Protein AF-A0A529ZW25-F1 (afdb_monomer)

pLDDT: mean 96.36, std 4.33, range [69.44, 98.81]

Nearest PDB structures (foldseek):
  6de6-assembly1_B  TM=9.828E-01  e=8.027E-06  Rhizobium sp. 4-9

Sequence (63 aa):
LKARENEWAGNGIRSIKVIGDAEAPGPIAWATYAGHRFARELDEPDIGDALPFRREVTALAAE

Structure (mmCIF, N/CA/C/O backbone):
data_AF-A0A529ZW25-F1
#
_entry.id   AF-A0A529ZW25-F1
#
loop_
_atom_site.group_PDB
_atom_site.id
_atom_site.type_symbol
_atom_site.label_atom_id
_atom_site.label_alt_id
_atom_site.label_comp_id
_atom_site.label_asym_id
_atom_site.label_entity_id
_atom_site.label_seq_id
_atom_site.pdbx_PDB_ins_code
_atom_site.Cartn_x
_atom_site.Cartn_y
_atom_site.Cartn_z
_atom_site.occupancy
_atom_site.B_iso_or_equiv
_atom_site.auth_seq_id
_atom_site.auth_comp_id
_atom_site.auth_asym_id
_atom_site.auth_atom_id
_atom_site.pdbx_PDB_model_num
A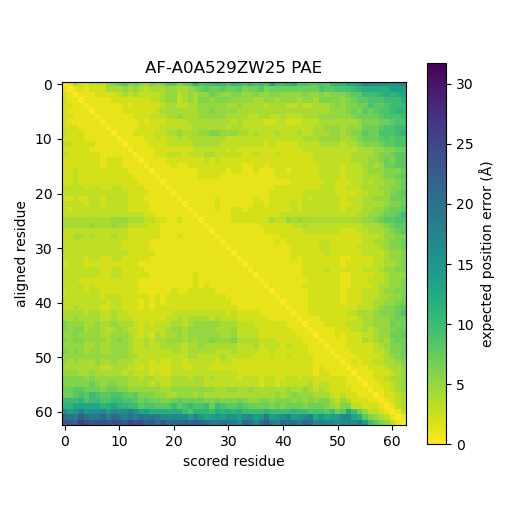TOM 1 N N . LEU A 1 1 ? -5.003 -1.112 18.953 1.00 83.12 1 LEU A N 1
ATOM 2 C CA . LEU A 1 1 ? -5.728 -1.689 17.797 1.00 83.12 1 LEU A CA 1
ATOM 3 C C . LEU A 1 1 ? -5.587 -3.208 17.744 1.00 83.12 1 LEU A C 1
ATOM 5 O O . LEU A 1 1 ? -6.587 -3.873 17.957 1.00 83.12 1 LEU A O 1
ATOM 9 N N . LYS A 1 2 ? -4.371 -3.754 17.575 1.00 89.56 2 LYS A N 1
ATOM 10 C CA . LYS A 1 2 ? -4.126 -5.214 17.552 1.00 89.56 2 LYS A CA 1
ATOM 11 C C . LYS A 1 2 ? -4.617 -5.967 18.799 1.00 89.56 2 LYS A C 1
ATOM 13 O O . LYS A 1 2 ? -5.192 -7.031 18.681 1.00 89.56 2 LYS A O 1
ATOM 18 N N . ALA A 1 3 ? -4.512 -5.373 19.991 1.00 95.88 3 ALA A N 1
ATOM 19 C CA . ALA A 1 3 ? -5.049 -5.976 21.222 1.00 95.88 3 ALA A CA 1
ATOM 20 C C . ALA A 1 3 ? -6.573 -6.255 21.196 1.00 95.88 3 ALA A C 1
ATOM 22 O O . ALA A 1 3 ? -7.059 -7.007 22.030 1.00 95.88 3 ALA A O 1
ATOM 23 N N . ARG A 1 4 ? -7.319 -5.649 20.260 1.00 96.12 4 ARG A N 1
ATOM 24 C CA . ARG A 1 4 ? -8.769 -5.831 20.070 1.00 96.12 4 ARG A CA 1
ATOM 25 C C . ARG A 1 4 ? -9.103 -6.576 18.773 1.00 96.12 4 ARG A C 1
ATOM 27 O O . ARG A 1 4 ? -10.226 -6.490 18.295 1.00 96.12 4 ARG A O 1
ATOM 34 N N . GLU A 1 5 ? -8.135 -7.268 18.176 1.00 95.88 5 GLU A N 1
ATOM 35 C CA . GLU A 1 5 ? -8.302 -7.987 16.903 1.00 95.88 5 GLU A CA 1
ATOM 36 C C . GLU A 1 5 ? -9.443 -9.009 16.947 1.00 95.88 5 GLU A C 1
ATOM 38 O O . GLU A 1 5 ? -10.254 -9.074 16.026 1.00 95.88 5 GLU A O 1
ATOM 43 N N . ASN A 1 6 ? -9.605 -9.691 18.084 1.00 96.94 6 ASN A N 1
ATOM 44 C CA . ASN A 1 6 ? -10.699 -10.639 18.314 1.00 96.94 6 ASN A CA 1
ATOM 45 C C . ASN A 1 6 ? -12.104 -10.008 18.203 1.00 96.94 6 ASN A C 1
ATOM 47 O O . ASN A 1 6 ? -13.082 -10.727 18.019 1.00 96.94 6 ASN A O 1
ATOM 51 N N . GLU A 1 7 ? -12.232 -8.682 18.312 1.00 97.38 7 GLU A N 1
ATOM 52 C CA . GLU A 1 7 ? -13.515 -7.978 18.205 1.00 97.38 7 GLU A CA 1
ATOM 53 C C . GLU A 1 7 ? -13.852 -7.562 16.761 1.00 97.38 7 GLU A C 1
ATOM 55 O O . GLU A 1 7 ? -14.984 -7.168 16.485 1.00 97.38 7 GLU A O 1
ATOM 60 N N . TRP A 1 8 ? -12.901 -7.613 15.823 1.00 97.31 8 TRP A N 1
ATOM 61 C CA . TRP A 1 8 ? -13.055 -7.002 14.496 1.00 97.31 8 TRP A CA 1
ATOM 62 C C . TRP A 1 8 ? -14.159 -7.643 13.665 1.00 97.31 8 TRP A C 1
ATOM 64 O O . TRP A 1 8 ? -15.026 -6.933 13.152 1.00 97.31 8 TRP A O 1
ATOM 74 N N . ALA A 1 9 ? -14.173 -8.976 13.592 1.00 97.06 9 ALA A N 1
ATOM 75 C CA . ALA A 1 9 ? -15.179 -9.715 12.836 1.00 97.06 9 ALA A CA 1
ATOM 76 C C . ALA A 1 9 ? -16.598 -9.439 13.360 1.00 97.06 9 ALA A C 1
ATOM 78 O O . ALA A 1 9 ? -17.509 -9.191 12.572 1.00 97.06 9 ALA A O 1
ATOM 79 N N . GLY A 1 10 ? -16.771 -9.379 14.688 1.00 97.69 10 GLY A N 1
ATOM 80 C CA . GLY A 1 10 ? -18.050 -9.041 15.325 1.00 97.69 10 GLY A CA 1
ATOM 81 C C . GLY A 1 10 ? -18.534 -7.615 15.037 1.00 97.69 10 GLY A C 1
ATOM 82 O O . GLY A 1 10 ? -19.722 -7.338 15.164 1.00 97.69 10 GLY A O 1
ATOM 83 N N . ASN A 1 11 ? -17.636 -6.728 14.604 1.00 97.62 11 ASN A N 1
ATOM 84 C CA . ASN A 1 11 ? -17.932 -5.347 14.220 1.00 97.62 11 ASN A CA 1
ATOM 85 C C . ASN A 1 11 ? -17.867 -5.117 12.694 1.00 97.62 11 ASN A C 1
ATOM 87 O O . ASN A 1 11 ? -17.873 -3.972 12.245 1.00 97.62 11 ASN A O 1
ATOM 91 N N . GLY A 1 12 ? -17.788 -6.178 11.882 1.00 97.69 12 GLY A N 1
ATOM 92 C CA . GLY A 1 12 ? -17.792 -6.081 10.416 1.00 97.69 12 GLY A CA 1
ATOM 93 C C . GLY A 1 12 ? -16.489 -5.570 9.784 1.00 97.69 12 GLY A C 1
ATOM 94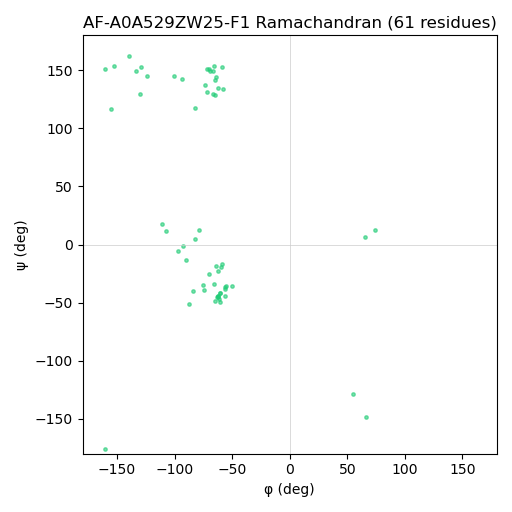 O O . GLY A 1 12 ? -16.466 -5.252 8.595 1.00 97.69 12 GLY A O 1
ATOM 95 N N . ILE A 1 13 ? -15.393 -5.498 10.543 1.00 97.00 13 ILE A N 1
ATOM 96 C CA . ILE A 1 13 ? -14.073 -5.106 10.033 1.00 97.00 13 ILE A CA 1
ATOM 97 C C . ILE A 1 13 ? -13.410 -6.330 9.387 1.00 97.00 13 ILE A C 1
ATOM 99 O O . ILE A 1 13 ? -13.117 -7.306 10.074 1.00 97.00 13 ILE A O 1
ATOM 103 N N . ARG A 1 14 ? -13.140 -6.273 8.074 1.00 95.38 14 ARG A N 1
ATOM 104 C CA . ARG A 1 14 ? -12.515 -7.384 7.324 1.00 95.38 14 ARG A CA 1
ATOM 105 C C . ARG A 1 14 ? -10.989 -7.409 7.413 1.00 95.38 14 ARG A C 1
ATOM 107 O O . ARG A 1 14 ? -10.397 -8.474 7.523 1.00 95.38 14 ARG A O 1
ATOM 114 N N . SER A 1 15 ? -10.350 -6.244 7.358 1.00 94.62 15 SER A N 1
ATOM 115 C CA . SER A 1 15 ? -8.891 -6.114 7.429 1.00 94.62 15 SER A CA 1
ATOM 116 C C . SER A 1 15 ? -8.494 -4.696 7.818 1.00 94.62 15 SER A C 1
ATOM 118 O O . SER A 1 15 ? -9.190 -3.746 7.457 1.00 94.62 15 SER A O 1
ATOM 120 N N . ILE A 1 16 ? -7.347 -4.540 8.480 1.00 95.50 16 ILE A N 1
ATOM 121 C CA . ILE A 1 16 ? -6.737 -3.237 8.765 1.00 95.50 16 ILE A CA 1
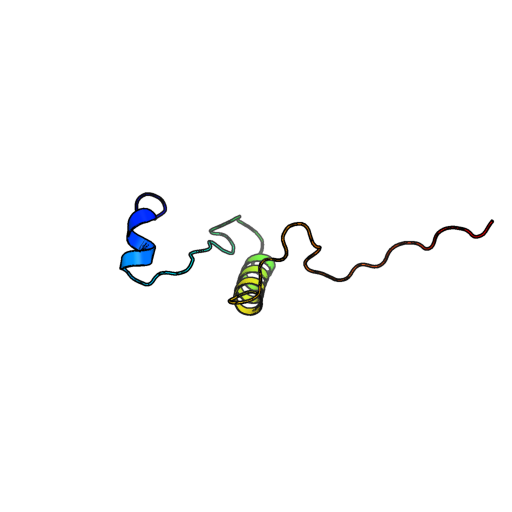ATOM 122 C C . ILE A 1 16 ? -5.265 -3.281 8.346 1.00 95.50 16 ILE A C 1
ATOM 124 O O . ILE A 1 16 ? -4.542 -4.192 8.746 1.00 95.50 16 ILE A O 1
ATOM 128 N N . LYS A 1 17 ? -4.816 -2.290 7.567 1.00 95.88 17 LYS A N 1
ATOM 129 C CA . LYS A 1 17 ? -3.412 -2.112 7.170 1.00 95.88 17 LYS A CA 1
ATOM 130 C C . LYS A 1 17 ? -2.919 -0.717 7.565 1.00 95.88 17 LYS A C 1
ATOM 132 O O . LYS A 1 17 ? -3.688 0.242 7.536 1.00 95.88 17 LYS A O 1
ATOM 137 N N . VAL A 1 18 ? -1.651 -0.622 7.957 1.00 97.56 18 VAL A N 1
ATOM 138 C CA . VAL A 1 18 ? -0.938 0.651 8.161 1.00 97.56 18 VAL A CA 1
ATOM 139 C C . VAL A 1 18 ? -0.220 0.980 6.851 1.00 97.56 18 VAL A C 1
ATOM 141 O O . VAL A 1 18 ? 0.242 0.056 6.195 1.00 97.56 18 VAL A O 1
ATOM 144 N N . ILE A 1 19 ? -0.161 2.254 6.455 1.00 98.56 19 ILE A N 1
ATOM 145 C CA . ILE A 1 19 ? 0.513 2.701 5.224 1.00 98.56 19 ILE A CA 1
ATOM 146 C C . ILE A 1 19 ? 1.285 4.005 5.454 1.00 98.56 19 ILE A C 1
ATOM 148 O O . ILE A 1 19 ? 0.993 4.753 6.392 1.00 98.56 19 ILE A O 1
ATOM 152 N N . GLY A 1 20 ? 2.213 4.312 4.547 1.00 98.69 20 GLY A N 1
ATOM 153 C CA . GLY A 1 20 ? 2.957 5.575 4.533 1.00 98.69 20 GLY A CA 1
ATOM 154 C C . GLY A 1 20 ? 3.876 5.726 5.744 1.00 98.69 20 GLY A C 1
ATOM 155 O O . GLY A 1 20 ? 4.366 4.736 6.281 1.00 98.69 20 GLY A O 1
ATOM 156 N N . ASP A 1 21 ? 4.084 6.959 6.210 1.00 98.69 21 ASP A N 1
ATOM 157 C CA . ASP A 1 21 ? 5.035 7.239 7.298 1.00 98.69 21 ASP A CA 1
ATOM 158 C C . ASP A 1 21 ? 4.677 6.562 8.631 1.00 98.69 21 ASP A C 1
ATOM 160 O O . ASP A 1 21 ? 5.550 6.336 9.466 1.00 98.69 21 ASP A O 1
ATOM 164 N N . ALA A 1 22 ? 3.400 6.211 8.831 1.00 98.00 22 ALA A N 1
ATOM 165 C CA . ALA A 1 22 ? 2.952 5.452 9.997 1.00 98.00 22 ALA A CA 1
ATOM 166 C C . ALA A 1 22 ? 3.431 3.989 9.975 1.00 98.00 22 ALA A C 1
ATOM 168 O O . ALA A 1 22 ? 3.530 3.365 11.031 1.00 98.00 22 ALA A O 1
ATOM 169 N N . GLU A 1 23 ? 3.696 3.437 8.788 1.00 98.06 23 GLU A N 1
ATOM 170 C CA . GLU A 1 23 ? 4.276 2.105 8.607 1.00 98.06 23 GLU A CA 1
ATOM 171 C C . GLU A 1 23 ? 5.806 2.181 8.633 1.00 98.06 23 GLU A C 1
ATOM 173 O O . GLU A 1 23 ? 6.451 1.462 9.397 1.00 98.06 23 GLU A O 1
ATOM 178 N N . ALA A 1 24 ? 6.376 3.078 7.825 1.00 98.31 24 ALA A N 1
ATOM 179 C CA . ALA A 1 24 ? 7.807 3.339 7.749 1.00 98.31 24 ALA A CA 1
ATOM 180 C C . ALA A 1 24 ? 8.053 4.774 7.230 1.00 98.31 24 ALA A C 1
ATOM 182 O O . ALA A 1 24 ? 7.698 5.060 6.084 1.00 98.31 24 ALA A O 1
ATOM 183 N N . PRO A 1 25 ? 8.662 5.677 8.027 1.00 98.62 25 PRO A N 1
ATOM 184 C CA . PRO A 1 25 ? 8.924 7.056 7.610 1.00 98.62 25 PRO A CA 1
ATOM 185 C C . PRO A 1 25 ? 9.777 7.166 6.340 1.00 98.62 25 PRO A C 1
ATOM 187 O O . PRO A 1 25 ? 10.836 6.540 6.241 1.00 98.62 25 PRO A O 1
ATOM 190 N N . GLY A 1 26 ? 9.363 8.015 5.396 1.00 97.75 26 GLY A N 1
ATOM 191 C CA . GLY A 1 26 ? 10.084 8.251 4.149 1.00 97.75 26 GLY A CA 1
ATOM 192 C C . GLY A 1 26 ? 9.714 9.564 3.444 1.00 97.75 26 GLY A C 1
ATOM 193 O O . GLY A 1 26 ? 8.960 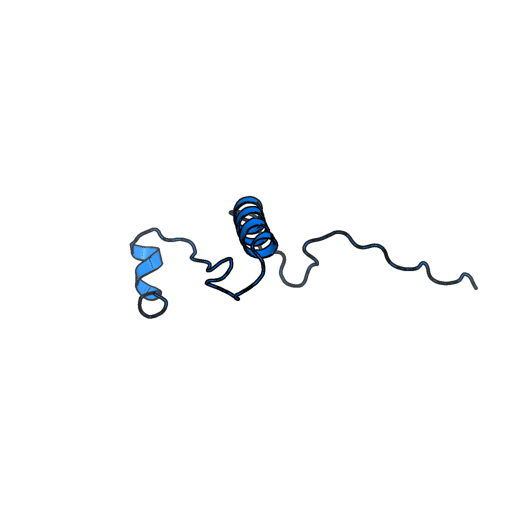10.385 3.958 1.00 97.75 26 GLY A O 1
ATOM 194 N N . PRO A 1 27 ? 10.278 9.821 2.251 1.00 98.75 27 PRO A N 1
ATOM 195 C CA . PRO A 1 27 ? 9.869 10.956 1.426 1.00 98.75 27 PRO A CA 1
ATOM 196 C C . PRO A 1 27 ? 8.377 10.915 1.061 1.00 98.75 27 PRO A C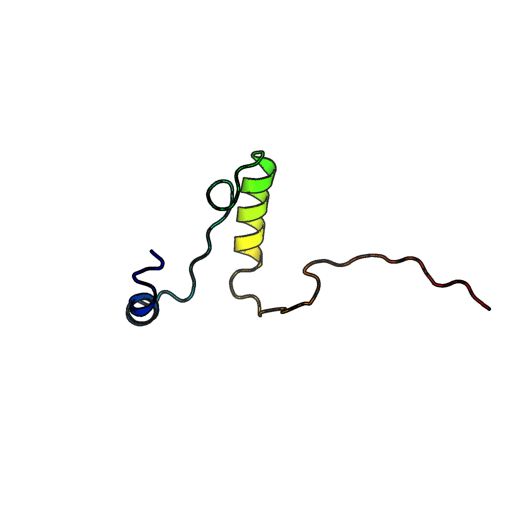 1
ATOM 198 O O . PRO A 1 27 ? 7.820 9.840 0.856 1.00 98.75 27 PRO A O 1
ATOM 201 N N . ILE A 1 28 ? 7.767 12.083 0.822 1.00 98.69 28 ILE A N 1
ATOM 202 C CA . ILE A 1 28 ? 6.340 12.223 0.447 1.00 98.69 28 ILE A CA 1
ATOM 203 C C . ILE A 1 28 ? 5.937 11.306 -0.725 1.00 98.69 28 ILE A C 1
ATOM 205 O O . ILE A 1 28 ? 4.832 10.767 -0.742 1.00 98.69 28 ILE A O 1
ATOM 209 N N . ALA A 1 29 ? 6.834 11.081 -1.693 1.00 98.69 29 ALA A N 1
ATOM 210 C CA . ALA A 1 29 ? 6.586 10.175 -2.817 1.00 98.69 29 ALA A CA 1
ATOM 211 C C . ALA A 1 29 ? 6.204 8.748 -2.371 1.00 98.69 29 ALA A C 1
ATOM 213 O O . ALA A 1 29 ? 5.344 8.125 -2.993 1.00 98.69 29 ALA A O 1
ATOM 214 N N . TRP A 1 30 ? 6.784 8.254 -1.275 1.00 98.69 30 TRP A N 1
ATOM 215 C CA . TRP A 1 30 ? 6.502 6.926 -0.732 1.00 98.69 30 TRP A CA 1
ATOM 216 C C . TRP A 1 30 ? 5.154 6.854 -0.026 1.00 98.69 30 TRP A C 1
ATOM 218 O O . TRP A 1 30 ? 4.435 5.876 -0.213 1.00 98.69 30 TRP A O 1
ATOM 228 N N . ALA A 1 31 ? 4.765 7.896 0.711 1.00 98.75 31 ALA A N 1
ATOM 229 C CA . ALA A 1 31 ? 3.436 7.967 1.313 1.00 98.75 31 ALA A CA 1
ATOM 230 C C . ALA A 1 31 ? 2.337 7.980 0.234 1.00 98.75 31 ALA A C 1
ATOM 232 O O . ALA A 1 31 ? 1.370 7.219 0.318 1.00 98.75 31 ALA A O 1
ATOM 233 N N . THR A 1 32 ? 2.525 8.772 -0.829 1.00 98.75 32 THR A N 1
ATOM 234 C CA . THR A 1 32 ? 1.609 8.802 -1.980 1.00 98.75 32 THR A CA 1
ATOM 235 C C . THR A 1 32 ? 1.548 7.447 -2.689 1.00 98.75 32 THR A C 1
ATOM 237 O O . THR A 1 32 ? 0.458 6.965 -3.002 1.00 98.75 32 THR A O 1
ATOM 240 N N . TYR A 1 33 ? 2.699 6.802 -2.913 1.00 98.69 33 TYR A N 1
ATOM 241 C CA . TYR A 1 33 ? 2.759 5.466 -3.507 1.00 98.69 33 TYR A CA 1
ATOM 242 C C . TYR A 1 33 ? 2.041 4.419 -2.645 1.00 98.69 33 TYR A C 1
ATOM 244 O O . TYR A 1 33 ? 1.231 3.660 -3.172 1.00 98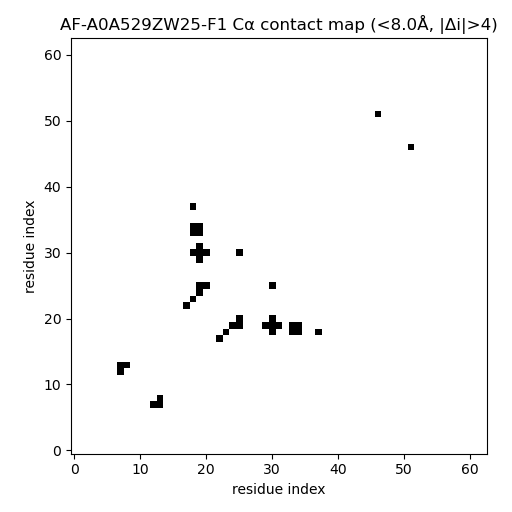.69 33 TYR A O 1
ATOM 252 N N . ALA A 1 34 ? 2.278 4.402 -1.329 1.00 98.75 34 ALA A N 1
ATOM 253 C CA . ALA A 1 34 ? 1.654 3.458 -0.403 1.00 98.75 34 ALA A CA 1
ATOM 254 C C . ALA A 1 34 ? 0.122 3.589 -0.395 1.00 98.75 34 ALA A C 1
ATOM 256 O O . ALA A 1 34 ? -0.583 2.582 -0.454 1.00 98.75 34 ALA A O 1
ATOM 257 N N . GLY A 1 35 ? -0.397 4.823 -0.411 1.00 98.69 35 GLY A N 1
ATOM 258 C CA . GLY A 1 35 ? -1.832 5.078 -0.550 1.00 98.69 35 GLY A CA 1
ATOM 259 C C . GLY A 1 35 ? -2.400 4.589 -1.884 1.00 98.69 35 GLY A C 1
ATOM 260 O O . GLY A 1 35 ? -3.434 3.921 -1.904 1.00 98.69 35 GLY A O 1
ATOM 261 N N . HIS A 1 36 ? -1.707 4.860 -2.996 1.00 98.81 36 HIS A N 1
ATOM 262 C CA . HIS A 1 36 ? -2.134 4.379 -4.313 1.00 98.81 36 HIS A CA 1
ATOM 263 C C . HIS A 1 36 ? -2.147 2.850 -4.384 1.00 98.81 36 HIS A C 1
ATOM 265 O O . HIS A 1 36 ? -3.113 2.261 -4.861 1.00 98.81 36 HIS A O 1
ATOM 271 N N . ARG A 1 37 ? -1.090 2.205 -3.883 1.00 98.44 37 ARG A N 1
ATOM 272 C CA . ARG A 1 37 ? -0.961 0.749 -3.845 1.00 98.44 37 ARG A CA 1
ATOM 273 C C . ARG A 1 37 ? -2.073 0.108 -3.018 1.00 98.44 37 ARG A C 1
ATOM 275 O O . ARG A 1 37 ? -2.744 -0.782 -3.523 1.00 98.44 37 ARG A O 1
ATOM 282 N N . PHE A 1 38 ? -2.325 0.601 -1.803 1.00 98.25 38 PHE A N 1
ATOM 283 C CA . PHE A 1 38 ? -3.402 0.088 -0.952 1.00 98.25 38 PHE A CA 1
ATOM 284 C C . PHE A 1 38 ? -4.768 0.148 -1.644 1.00 98.25 38 PHE A C 1
ATOM 286 O O . PHE A 1 38 ? -5.509 -0.826 -1.608 1.00 98.25 38 PHE A O 1
ATOM 293 N N . ALA A 1 39 ? -5.085 1.261 -2.312 1.00 98.38 39 ALA A N 1
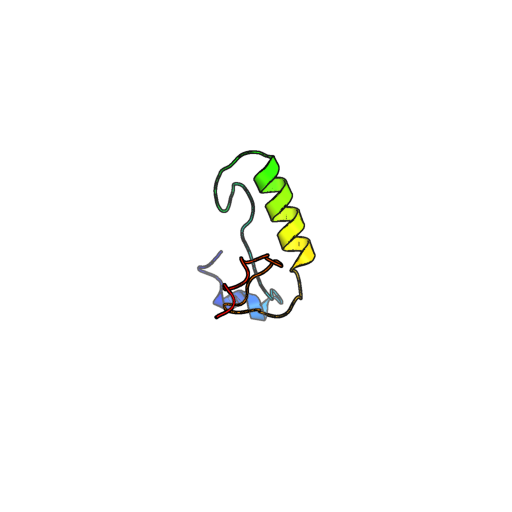ATOM 294 C CA . ALA A 1 39 ? -6.349 1.399 -3.031 1.00 98.38 39 ALA A CA 1
ATOM 295 C C . ALA A 1 39 ? -6.466 0.443 -4.233 1.00 98.38 39 ALA A C 1
ATOM 297 O O . ALA A 1 39 ? -7.563 -0.007 -4.543 1.00 98.38 39 ALA A O 1
ATOM 298 N N . ARG A 1 40 ? -5.353 0.145 -4.917 1.00 98.38 40 ARG A N 1
ATOM 299 C CA . ARG A 1 40 ? -5.311 -0.775 -6.066 1.00 98.38 40 ARG A CA 1
ATOM 300 C C . ARG A 1 40 ? -5.406 -2.241 -5.666 1.00 98.38 40 ARG A C 1
ATOM 302 O O . ARG A 1 40 ? -5.959 -3.018 -6.424 1.00 98.38 40 ARG A O 1
ATOM 309 N N . GLU A 1 41 ? -4.829 -2.598 -4.525 1.00 97.88 41 GLU A N 1
ATOM 310 C CA . GLU A 1 41 ? -4.769 -3.977 -4.028 1.00 97.88 41 GLU A CA 1
ATOM 311 C C . GLU A 1 41 ? -5.945 -4.322 -3.095 1.00 97.88 41 GLU A C 1
ATOM 313 O O . GLU A 1 41 ? -6.027 -5.441 -2.591 1.00 97.88 41 GLU A O 1
ATOM 318 N N . LEU A 1 42 ? -6.845 -3.372 -2.811 1.00 97.75 42 LEU A N 1
ATOM 319 C CA . LEU A 1 42 ? -8.024 -3.636 -1.992 1.00 97.75 42 LEU A CA 1
ATOM 320 C C . LEU A 1 42 ? -8.961 -4.604 -2.724 1.00 97.75 42 LEU A C 1
ATOM 322 O O . LEU A 1 42 ? -9.325 -4.367 -3.869 1.00 97.75 42 LEU A O 1
ATOM 326 N N . ASP A 1 43 ? -9.364 -5.665 -2.024 1.00 96.50 43 ASP A N 1
ATOM 327 C CA . ASP A 1 43 ? -10.204 -6.759 -2.533 1.00 96.50 43 ASP A CA 1
ATOM 328 C C . ASP A 1 43 ? -9.558 -7.629 -3.642 1.00 96.50 43 ASP A C 1
ATOM 330 O O . ASP A 1 43 ? -10.203 -8.548 -4.148 1.00 96.50 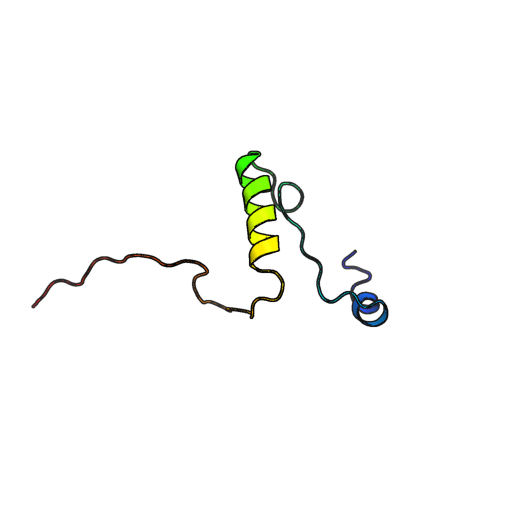43 ASP A O 1
ATOM 334 N N . GLU A 1 44 ? -8.276 -7.419 -3.968 1.00 96.94 44 GLU A N 1
ATOM 335 C CA . GLU A 1 44 ? -7.497 -8.339 -4.809 1.00 96.94 44 GLU A CA 1
ATOM 336 C C . GLU A 1 44 ? -7.170 -9.645 -4.050 1.00 96.94 44 GLU A C 1
ATOM 338 O O . GLU A 1 44 ? -7.050 -9.641 -2.816 1.00 96.94 44 GLU A O 1
ATOM 343 N N . PRO A 1 45 ? -7.022 -10.785 -4.752 1.00 96.25 45 PRO A N 1
ATOM 344 C CA . PRO A 1 45 ? -6.661 -12.049 -4.123 1.00 96.25 45 PRO A CA 1
ATOM 345 C C . PRO A 1 45 ? -5.247 -12.001 -3.532 1.00 96.25 45 PRO A C 1
ATOM 347 O O . PRO A 1 45 ? -4.367 -11.288 -4.018 1.00 96.25 45 PRO A O 1
ATOM 350 N N . ASP A 1 46 ? -5.009 -12.819 -2.506 1.00 94.75 46 ASP A N 1
ATOM 351 C CA . ASP A 1 46 ? -3.659 -13.032 -1.989 1.00 94.75 46 ASP A CA 1
ATOM 352 C C . ASP A 1 46 ? -2.787 -13.721 -3.050 1.00 94.75 46 ASP A C 1
ATOM 354 O O . ASP A 1 46 ? -3.167 -14.746 -3.621 1.00 94.75 46 ASP A O 1
ATOM 358 N N . ILE A 1 47 ? -1.617 -13.141 -3.313 1.00 96.75 47 ILE A N 1
ATOM 359 C CA . ILE A 1 47 ? -0.661 -13.630 -4.311 1.00 96.75 47 ILE A CA 1
ATOM 360 C C . ILE A 1 47 ? 0.449 -14.494 -3.691 1.00 96.75 47 ILE A C 1
ATOM 362 O O . ILE A 1 47 ? 1.264 -15.051 -4.431 1.00 96.75 47 ILE A O 1
ATOM 366 N N . GLY A 1 48 ? 0.500 -14.617 -2.358 1.00 96.56 48 GLY A N 1
ATOM 367 C CA . GLY A 1 48 ? 1.544 -15.356 -1.650 1.00 96.56 48 GLY A CA 1
ATOM 368 C C . GLY A 1 48 ? 2.949 -14.866 -2.015 1.00 96.56 48 GLY A C 1
ATOM 369 O O . GLY A 1 48 ? 3.226 -13.668 -1.994 1.00 96.56 48 GLY A O 1
ATOM 370 N N . ASP A 1 49 ? 3.828 -15.795 -2.399 1.00 97.50 49 ASP A N 1
ATOM 371 C CA . ASP A 1 49 ? 5.223 -15.503 -2.764 1.00 97.50 49 ASP A CA 1
ATOM 372 C C . ASP A 1 49 ? 5.403 -15.007 -4.217 1.00 97.50 49 ASP A C 1
ATOM 374 O O . ASP A 1 49 ? 6.533 -14.829 -4.687 1.00 97.50 49 ASP A O 1
ATOM 378 N N . ALA A 1 50 ? 4.319 -14.800 -4.975 1.00 97.56 50 ALA A N 1
ATOM 379 C CA . ALA A 1 50 ? 4.412 -14.285 -6.338 1.00 97.56 50 ALA A CA 1
ATOM 380 C C . ALA A 1 50 ? 4.844 -12.805 -6.368 1.00 97.56 50 ALA A C 1
ATOM 382 O O . ALA A 1 50 ? 4.568 -12.016 -5.465 1.00 97.56 50 ALA A O 1
ATOM 383 N N . LEU A 1 51 ? 5.517 -12.396 -7.449 1.00 97.19 51 LEU A N 1
ATOM 384 C CA . LEU A 1 51 ? 5.953 -11.009 -7.618 1.00 97.19 51 LEU A CA 1
ATOM 385 C C . LEU A 1 51 ? 4.754 -10.086 -7.908 1.00 97.19 51 LEU A C 1
ATOM 387 O O . LEU A 1 51 ? 4.020 -10.351 -8.862 1.00 97.19 51 LEU A O 1
ATOM 391 N N . PRO A 1 52 ? 4.607 -8.942 -7.208 1.00 97.31 52 PRO A N 1
ATOM 392 C CA . PRO A 1 52 ? 3.516 -7.993 -7.450 1.00 97.31 52 PRO A CA 1
ATOM 393 C C . PRO A 1 52 ? 3.754 -7.099 -8.683 1.00 97.31 52 PRO A C 1
ATOM 395 O O . PRO A 1 52 ? 3.083 -6.087 -8.872 1.00 97.31 52 PRO A O 1
ATOM 398 N N . PHE A 1 53 ? 4.745 -7.425 -9.516 1.00 97.12 53 PHE A N 1
ATOM 399 C CA . PHE A 1 53 ? 5.095 -6.677 -10.717 1.00 97.12 53 PHE A CA 1
ATOM 400 C C . PHE A 1 53 ? 5.741 -7.587 -11.763 1.00 97.12 53 PHE A C 1
ATOM 402 O O . PHE A 1 53 ? 6.384 -8.593 -11.454 1.00 97.12 53 PHE A O 1
ATOM 409 N N . ARG A 1 54 ? 5.603 -7.201 -13.032 1.00 97.94 54 ARG A N 1
ATOM 410 C CA . ARG A 1 54 ? 6.308 -7.845 -14.144 1.00 97.94 54 ARG A CA 1
ATOM 411 C C . ARG A 1 54 ? 7.777 -7.440 -14.113 1.00 97.94 54 ARG A C 1
ATOM 413 O O . ARG A 1 54 ? 8.084 -6.266 -13.925 1.00 97.94 54 ARG A O 1
ATOM 420 N N . ARG A 1 55 ? 8.671 -8.398 -14.344 1.00 97.94 55 ARG A N 1
ATOM 421 C CA . ARG A 1 55 ? 10.114 -8.163 -14.444 1.00 97.94 55 ARG A CA 1
ATOM 422 C C . ARG A 1 55 ? 10.678 -8.785 -15.708 1.00 97.94 55 ARG A C 1
ATOM 424 O O . ARG A 1 55 ? 10.169 -9.798 -16.184 1.00 97.94 55 ARG A O 1
ATOM 431 N N . GLU A 1 56 ? 11.760 -8.206 -16.189 1.00 97.44 56 GLU A N 1
ATOM 432 C CA . GLU A 1 56 ? 12.555 -8.742 -17.286 1.00 97.44 56 GLU A CA 1
ATOM 433 C C . GLU A 1 56 ? 13.791 -9.443 -16.712 1.00 97.44 56 GLU A C 1
ATOM 435 O O . GLU A 1 56 ? 14.325 -9.040 -15.676 1.00 97.44 56 GLU A O 1
ATOM 440 N N . VAL A 1 57 ? 14.218 -10.529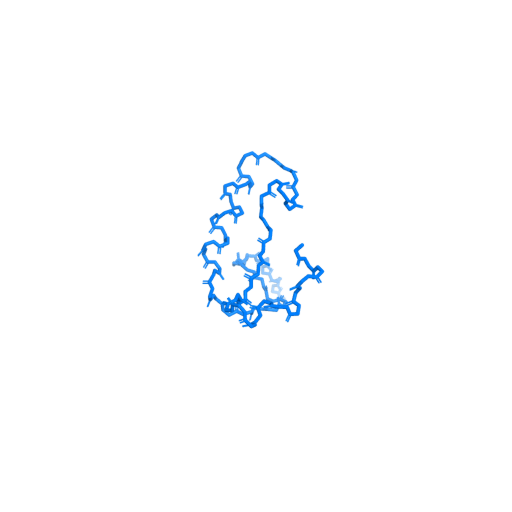 -17.355 1.00 96.56 57 VAL A N 1
ATOM 441 C CA . VAL A 1 57 ? 15.410 -11.299 -16.980 1.00 96.56 57 VAL A CA 1
ATOM 442 C C . VAL A 1 57 ? 16.237 -11.588 -18.224 1.00 96.56 57 VAL A C 1
ATOM 444 O O . VAL A 1 57 ? 15.694 -11.705 -19.322 1.00 96.56 57 VAL A O 1
ATOM 447 N N . THR A 1 58 ? 17.553 -11.692 -18.056 1.00 96.62 58 THR A N 1
ATOM 448 C CA . THR A 1 58 ? 18.472 -11.995 -19.155 1.00 96.62 58 THR A CA 1
ATOM 449 C C . THR A 1 58 ? 18.168 -13.370 -19.744 1.00 96.62 58 THR A C 1
ATOM 451 O O . THR A 1 58 ? 17.993 -14.342 -19.007 1.00 96.62 58 THR A O 1
ATOM 454 N N . ALA A 1 59 ? 18.126 -13.453 -21.074 1.00 95.50 59 ALA A N 1
ATOM 455 C CA . ALA A 1 59 ? 18.041 -14.730 -21.767 1.00 95.50 59 ALA A CA 1
ATOM 456 C C . ALA A 1 59 ? 19.310 -15.558 -21.513 1.00 95.50 59 ALA A C 1
ATOM 458 O O . ALA A 1 59 ? 20.416 -15.016 -21.471 1.00 95.50 59 ALA A O 1
ATOM 459 N N . LEU A 1 60 ? 19.154 -16.871 -21.352 1.00 93.88 60 LEU A N 1
ATOM 460 C CA . LEU A 1 60 ? 20.297 -17.778 -21.266 1.00 93.88 60 LEU A CA 1
ATOM 461 C C . LEU A 1 60 ? 21.040 -17.810 -22.611 1.00 93.88 60 LEU A C 1
ATOM 463 O O . LEU A 1 60 ? 20.426 -17.629 -23.664 1.00 93.88 60 LEU A O 1
ATOM 467 N N . ALA A 1 61 ? 22.355 -18.035 -22.576 1.00 91.38 61 ALA A N 1
ATOM 468 C CA . ALA A 1 61 ? 23.133 -18.245 -23.794 1.00 91.38 61 ALA A CA 1
ATOM 469 C C . ALA A 1 61 ? 22.667 -19.526 -24.511 1.00 91.38 61 ALA A C 1
ATOM 471 O O . ALA A 1 61 ? 22.309 -20.504 -23.852 1.00 91.38 61 ALA A O 1
ATOM 472 N N . ALA A 1 62 ? 22.666 -19.510 -25.847 1.00 88.12 62 ALA A N 1
ATOM 473 C CA . ALA A 1 62 ? 22.500 -20.726 -26.641 1.00 88.12 62 ALA A CA 1
ATOM 474 C C . ALA A 1 62 ? 23.753 -21.615 -26.504 1.00 88.12 62 ALA A C 1
ATOM 476 O O . ALA A 1 62 ? 24.842 -21.072 -26.298 1.00 88.12 62 ALA A O 1
ATOM 477 N N . GLU A 1 63 ? 23.584 -22.943 -26.591 1.00 69.44 63 GLU A N 1
ATOM 478 C CA . GLU A 1 63 ? 24.709 -23.899 -26.682 1.00 69.44 63 GLU A CA 1
ATOM 479 C C . GLU A 1 63 ? 25.618 -23.617 -27.886 1.00 69.44 63 GLU A C 1
ATOM 481 O O . GLU A 1 63 ? 25.087 -23.255 -28.966 1.00 69.44 63 GLU A O 1
#

Solvent-accessible surface area (backbone atoms only — not comparable to full-atom values): 4385 Å² total; per-residue (Å²): 113,77,94,50,52,89,51,29,66,84,69,71,50,88,80,87,82,77,57,25,55,83,61,56,75,70,60,69,71,52,33,56,47,38,53,52,50,51,66,69,53,59,92,55,78,89,64,80,92,56,75,97,63,92,80,88,75,86,78,78,81,80,134

Secondary structure (DSSP, 8-state):
-GGGGGGTGGGT-------GGGTS---HHHHHHHHHHHHHHTTPPP-TTS-SS----PPPPP-

Foldseek 3Di:
DVVCVVCQVVVVHPDDDDAEVRVPDDPPVRRVVRVVVCVVCVPPDDPPPDDPDDDDDDDDDDD

Radius of gyration: 17.85 Å; Cα contacts (8 Å, |Δi|>4): 20; chains: 1; bounding box: 43×36×48 Å

Mean predicted aligned error: 3.74 Å